Protein AF-U9SXZ0-F1 (afdb_monomer)

Radius of gyration: 13.68 Å; Cα contacts (8 Å, |Δi|>4): 50; chains: 1; bounding box: 37×33×33 Å

Secondary structure (DSSP, 8-state):
--HHHHHHHHHHHHHTT-SSS---HHHHHHHHHHHHHHH-SSHHHHHHHHHHHHS-SSHHHHHHHHHHHHHHHHHHTTT-HHHHHHHHHHHHHHHHHHHT--

pLDDT: mean 71.0, std 15.3, range [40.12, 89.31]

Structure (mmCIF, N/CA/C/O backbone):
data_AF-U9SXZ0-F1
#
_entry.id   AF-U9SXZ0-F1
#
loop_
_atom_site.group_PDB
_atom_site.id
_atom_site.type_symbol
_atom_site.label_atom_id
_atom_site.label_alt_id
_atom_site.label_comp_id
_atom_site.label_asym_id
_atom_site.label_entity_id
_atom_site.label_seq_id
_atom_site.pdbx_PDB_ins_code
_atom_site.Cartn_x
_atom_site.Cartn_y
_atom_site.Cartn_z
_atom_site.occupancy
_atom_site.B_iso_or_equiv
_atom_site.auth_seq_id
_atom_site.auth_comp_id
_atom_site.auth_asym_id
_atom_site.auth_atom_id
_atom_site.pdbx_PDB_model_num
ATOM 1 N N . MET A 1 1 ? 3.986 -22.003 -0.983 1.00 46.50 1 MET A N 1
ATOM 2 C CA . MET A 1 1 ? 3.031 -21.143 -1.719 1.00 46.50 1 MET A CA 1
ATOM 3 C C . MET A 1 1 ? 3.642 -19.762 -1.849 1.00 46.50 1 MET A C 1
ATOM 5 O O . MET A 1 1 ? 4.218 -19.274 -0.891 1.00 46.50 1 MET A O 1
ATOM 9 N N . SER A 1 2 ? 3.599 -19.185 -3.044 1.00 46.19 2 SER A N 1
ATOM 10 C CA . SER A 1 2 ? 4.217 -17.893 -3.347 1.00 46.19 2 SER A CA 1
ATOM 11 C C . SER A 1 2 ? 3.359 -16.759 -2.760 1.00 46.19 2 SER A C 1
ATOM 13 O O . SER A 1 2 ? 2.146 -16.741 -2.983 1.00 46.19 2 SER A O 1
ATOM 15 N N . THR A 1 3 ? 3.980 -15.829 -2.022 1.00 48.94 3 THR A N 1
ATOM 16 C CA . THR A 1 3 ? 3.382 -14.627 -1.384 1.00 48.94 3 THR A CA 1
ATOM 17 C C . THR A 1 3 ? 2.423 -13.862 -2.305 1.00 48.94 3 THR A C 1
ATOM 19 O O . THR A 1 3 ? 1.453 -13.251 -1.865 1.00 48.94 3 THR A O 1
ATOM 22 N N . TYR A 1 4 ? 2.640 -13.962 -3.612 1.00 48.59 4 TYR A N 1
ATOM 23 C CA . TYR A 1 4 ? 1.839 -13.356 -4.668 1.00 48.59 4 TYR A CA 1
ATOM 24 C C . TYR A 1 4 ? 0.423 -13.948 -4.806 1.00 48.59 4 TYR A C 1
ATOM 26 O O . TYR A 1 4 ? -0.524 -13.225 -5.116 1.00 48.59 4 TYR A O 1
ATOM 34 N N . THR A 1 5 ? 0.252 -15.243 -4.526 1.00 49.75 5 THR A N 1
ATOM 35 C CA . THR A 1 5 ? -1.054 -15.933 -4.605 1.00 49.75 5 THR A CA 1
ATOM 36 C C . THR A 1 5 ? -1.958 -15.520 -3.443 1.00 49.75 5 THR A C 1
ATOM 38 O O . THR A 1 5 ? -3.164 -15.324 -3.597 1.00 49.75 5 THR A O 1
ATOM 41 N N . GLU A 1 6 ? -1.352 -15.308 -2.277 1.00 48.50 6 GLU A N 1
ATOM 42 C CA . GLU A 1 6 ? -2.032 -14.867 -1.062 1.00 48.50 6 GLU A CA 1
ATOM 43 C C . GLU A 1 6 ? -2.582 -13.444 -1.210 1.00 48.50 6 GLU A C 1
ATOM 45 O O . GLU A 1 6 ? -3.725 -13.172 -0.847 1.00 48.50 6 GLU A O 1
ATOM 50 N N . LEU A 1 7 ? -1.820 -12.551 -1.849 1.00 51.22 7 LEU A N 1
ATOM 51 C CA . LEU A 1 7 ? -2.225 -11.167 -2.115 1.00 51.22 7 LEU A CA 1
ATOM 52 C C . LEU A 1 7 ? -3.394 -11.066 -3.096 1.00 51.22 7 LEU A C 1
ATOM 54 O O . LEU A 1 7 ? -4.324 -10.287 -2.873 1.00 51.22 7 LEU A O 1
ATOM 58 N N . ALA A 1 8 ? -3.379 -11.880 -4.154 1.00 50.47 8 ALA A N 1
ATOM 59 C CA . ALA A 1 8 ? -4.495 -11.968 -5.093 1.00 50.47 8 ALA A CA 1
ATOM 60 C C . ALA A 1 8 ? -5.775 -12.470 -4.397 1.00 50.47 8 ALA A C 1
ATOM 62 O O . ALA A 1 8 ? -6.869 -11.953 -4.643 1.00 50.47 8 ALA A O 1
ATOM 63 N N . SER A 1 9 ? -5.631 -13.423 -3.472 1.00 49.44 9 SER A N 1
ATOM 64 C CA . SER A 1 9 ? -6.736 -13.977 -2.684 1.00 49.44 9 SER A CA 1
ATOM 65 C C . SER A 1 9 ? -7.291 -12.978 -1.657 1.00 49.44 9 SER A C 1
ATOM 67 O O . SER A 1 9 ? -8.510 -12.808 -1.538 1.00 49.44 9 SER A O 1
ATOM 69 N N . ILE A 1 10 ? -6.413 -12.228 -0.976 1.00 51.09 10 ILE A N 1
ATOM 70 C CA . ILE A 1 10 ? -6.807 -11.138 -0.071 1.00 51.09 10 ILE A CA 1
ATOM 71 C C . ILE A 1 10 ? -7.580 -10.070 -0.848 1.00 51.09 10 ILE A C 1
ATOM 73 O O . ILE A 1 10 ? -8.652 -9.675 -0.396 1.00 51.09 10 ILE A O 1
ATOM 77 N N . GLY A 1 11 ? -7.107 -9.661 -2.031 1.00 48.53 11 GLY A N 1
ATOM 78 C CA . GLY A 1 11 ? -7.821 -8.718 -2.899 1.00 48.53 11 GLY A CA 1
ATOM 79 C C . GLY A 1 11 ? -9.241 -9.186 -3.243 1.00 48.53 11 GLY A C 1
ATOM 80 O O . GLY A 1 11 ? -10.201 -8.441 -3.048 1.00 48.53 11 GLY A O 1
ATOM 81 N N . ASN A 1 12 ? -9.401 -10.447 -3.657 1.00 45.91 12 ASN A N 1
ATOM 82 C CA . ASN A 1 12 ? -10.702 -11.015 -4.032 1.00 45.91 12 ASN A CA 1
ATOM 83 C C . ASN A 1 12 ? -11.713 -11.095 -2.877 1.00 45.91 12 ASN A C 1
ATOM 85 O O . ASN A 1 12 ? -12.912 -10.905 -3.095 1.00 45.91 12 ASN A O 1
ATOM 89 N N . LYS A 1 13 ? -11.257 -11.318 -1.638 1.00 44.53 13 LYS A N 1
ATOM 90 C CA . LYS A 1 13 ? -12.146 -11.417 -0.467 1.00 44.53 13 LYS A CA 1
ATOM 91 C C . LYS A 1 13 ? -12.804 -10.078 -0.094 1.00 44.53 13 LYS A C 1
ATOM 93 O O . LYS A 1 13 ? -13.930 -10.083 0.395 1.00 44.53 13 LYS A O 1
ATOM 98 N N . TYR A 1 14 ? -12.148 -8.945 -0.361 1.00 47.56 14 TYR A N 1
ATOM 99 C CA . TYR A 1 14 ? -12.695 -7.601 -0.085 1.00 47.56 14 TYR A CA 1
ATOM 100 C C . TYR A 1 14 ? -13.694 -7.124 -1.125 1.00 47.56 14 TYR A C 1
ATOM 102 O O . TYR A 1 14 ? -14.658 -6.438 -0.795 1.00 47.56 14 TYR A O 1
ATOM 110 N N . ILE A 1 15 ? -13.501 -7.539 -2.377 1.00 46.28 15 ILE A N 1
ATOM 111 C CA . ILE A 1 15 ? -14.385 -7.194 -3.497 1.00 46.28 15 ILE A CA 1
ATOM 112 C C . ILE A 1 15 ? -15.825 -7.669 -3.235 1.00 46.28 15 ILE A C 1
ATOM 114 O O . ILE A 1 15 ? -16.775 -7.047 -3.709 1.00 46.28 15 ILE A O 1
ATOM 118 N N . LYS A 1 16 ? -16.002 -8.736 -2.443 1.00 40.12 16 LYS A N 1
ATOM 119 C CA . LYS A 1 16 ? -17.321 -9.287 -2.111 1.00 40.12 16 LYS A CA 1
ATOM 120 C C . LYS A 1 16 ? -18.027 -8.559 -0.954 1.00 40.12 16 LYS A C 1
ATOM 122 O O . LYS A 1 16 ? -19.246 -8.661 -0.871 1.00 40.12 16 LYS A O 1
ATOM 127 N N . SER A 1 17 ? -17.314 -7.824 -0.087 1.00 41.19 17 SER A N 1
ATOM 128 C CA . SER A 1 17 ? -17.892 -7.250 1.145 1.00 41.1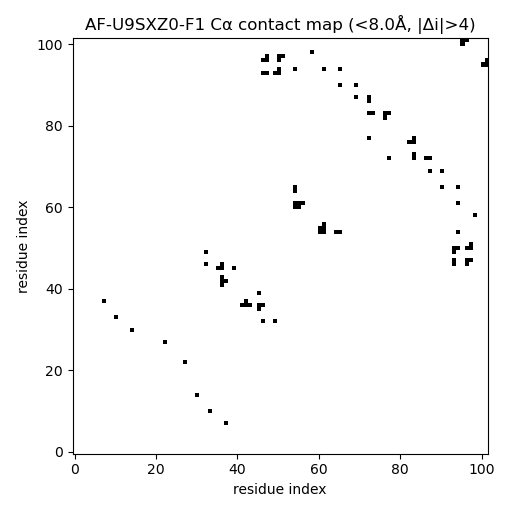9 17 SER A CA 1
ATOM 129 C C . SER A 1 17 ? -18.291 -5.770 1.074 1.00 41.19 17 SER A C 1
ATOM 131 O O . SER A 1 17 ? -18.973 -5.308 1.978 1.00 41.19 17 SER A O 1
ATOM 133 N N . GLU A 1 18 ? -17.887 -5.014 0.046 1.00 45.44 18 GLU A N 1
ATOM 134 C CA . GLU A 1 18 ? -18.088 -3.546 -0.015 1.00 45.44 18 GLU A CA 1
ATOM 135 C C . GLU A 1 18 ? -18.979 -3.062 -1.177 1.00 45.44 18 GLU A C 1
ATOM 137 O O . GLU A 1 18 ? -18.892 -1.917 -1.623 1.00 45.44 18 GLU A O 1
ATOM 142 N N . LYS A 1 19 ? -19.914 -3.894 -1.651 1.00 40.72 19 LYS A N 1
ATOM 143 C CA . LYS A 1 19 ? -21.063 -3.397 -2.430 1.00 40.72 19 LYS A CA 1
ATOM 144 C C . LYS A 1 19 ? -22.071 -2.723 -1.489 1.00 40.72 19 LYS A C 1
ATOM 146 O O . LYS A 1 19 ? -23.110 -3.304 -1.225 1.00 40.72 19 LYS A O 1
ATOM 151 N N . SER A 1 20 ? -21.760 -1.547 -0.946 1.00 41.00 20 SER A N 1
ATOM 152 C CA . SER A 1 20 ? -22.733 -0.528 -0.501 1.00 41.00 20 SER A CA 1
ATOM 153 C C . SER A 1 20 ? -22.039 0.501 0.392 1.00 41.00 20 SER A C 1
ATOM 155 O O . SER A 1 20 ? -21.189 0.158 1.208 1.00 41.00 20 SER A O 1
ATOM 157 N N . SER A 1 21 ? -22.486 1.750 0.289 1.00 41.66 21 SER A N 1
ATOM 158 C CA . SER A 1 21 ? -22.088 2.937 1.056 1.00 41.66 21 SER A CA 1
ATOM 159 C C . SER A 1 21 ? -20.823 3.651 0.568 1.00 41.66 21 SER A C 1
ATOM 161 O O . SER A 1 21 ? -19.756 3.061 0.460 1.00 41.66 21 SER A O 1
ATOM 163 N N . LYS A 1 22 ? -20.997 4.946 0.257 1.00 45.25 22 LYS A N 1
ATOM 164 C CA . LYS A 1 22 ? -20.015 5.999 -0.076 1.00 45.25 22 LYS A CA 1
ATOM 165 C C . LYS A 1 22 ? -18.597 5.713 0.451 1.00 45.25 22 LYS A C 1
ATOM 167 O O . LYS A 1 22 ? -18.174 6.234 1.480 1.00 45.25 22 LYS A O 1
ATOM 172 N N . THR A 1 23 ? -17.855 4.881 -0.263 1.00 47.22 23 THR A N 1
ATOM 173 C CA . THR A 1 23 ? -16.491 4.493 0.080 1.00 47.22 23 THR A CA 1
ATOM 174 C C . THR A 1 23 ? -15.572 5.659 -0.267 1.00 47.22 23 THR A C 1
ATOM 176 O O . THR A 1 23 ? -15.597 6.160 -1.392 1.00 47.22 23 THR A O 1
ATOM 179 N N . SER A 1 24 ? -14.816 6.139 0.730 1.00 55.34 24 SER A N 1
ATOM 180 C CA . SER A 1 24 ? -13.898 7.278 0.595 1.00 55.34 24 SER A CA 1
ATOM 181 C C . SER A 1 24 ? -12.982 7.105 -0.622 1.00 55.34 24 SER A C 1
ATOM 183 O O . SER A 1 24 ? -12.625 5.975 -0.957 1.00 55.34 24 SER A O 1
ATOM 185 N N . TYR A 1 25 ? -12.577 8.205 -1.270 1.00 54.16 25 TYR A N 1
ATOM 186 C CA . TYR A 1 25 ? -11.690 8.198 -2.447 1.00 54.16 25 TYR A CA 1
ATOM 187 C C . TYR A 1 25 ? -10.481 7.258 -2.300 1.00 54.16 25 TYR A C 1
ATOM 189 O O . TYR A 1 25 ? -10.084 6.614 -3.265 1.00 54.16 25 TYR A O 1
ATOM 197 N N . LEU A 1 26 ? -9.957 7.104 -1.076 1.00 59.50 26 LEU A N 1
ATOM 198 C CA . LEU A 1 26 ? -8.895 6.148 -0.764 1.00 59.50 26 LEU A CA 1
ATOM 199 C C . LEU A 1 26 ? -9.288 4.707 -1.123 1.00 59.50 26 LEU A C 1
ATOM 201 O O . LEU A 1 26 ? -8.551 4.019 -1.818 1.00 59.50 26 LEU A O 1
ATOM 205 N N . ILE A 1 27 ? -10.455 4.244 -0.672 1.00 61.66 27 ILE A N 1
ATOM 206 C CA . ILE A 1 27 ? -10.930 2.872 -0.898 1.00 61.66 27 ILE A CA 1
ATOM 207 C C . ILE A 1 27 ? -11.159 2.639 -2.394 1.00 61.66 27 ILE A C 1
ATOM 209 O O . ILE A 1 27 ? -10.753 1.603 -2.915 1.00 61.66 27 ILE A O 1
ATOM 213 N N . GLN A 1 28 ? -11.746 3.611 -3.101 1.00 65.56 28 GLN A N 1
ATOM 214 C CA . GLN A 1 28 ? -11.997 3.497 -4.541 1.00 65.56 28 GLN A CA 1
ATOM 215 C C . GLN A 1 28 ? -10.702 3.394 -5.350 1.00 65.56 28 GLN A C 1
ATOM 217 O O . GLN A 1 28 ? -10.578 2.497 -6.186 1.00 65.56 28 GLN A O 1
ATOM 222 N N . ASP A 1 29 ? -9.720 4.251 -5.065 1.00 68.00 29 ASP A N 1
ATOM 223 C CA . ASP A 1 29 ? -8.406 4.184 -5.702 1.00 68.00 29 ASP A CA 1
ATOM 224 C C . ASP A 1 29 ? -7.716 2.852 -5.400 1.00 68.00 29 ASP A C 1
ATOM 226 O O . ASP A 1 29 ? -7.182 2.205 -6.301 1.00 68.00 29 ASP A O 1
ATOM 230 N N . HIS A 1 30 ? -7.791 2.371 -4.156 1.00 69.19 30 HIS A N 1
ATOM 231 C CA . HIS A 1 30 ? -7.217 1.080 -3.780 1.00 69.19 30 HIS A CA 1
ATOM 232 C C . HIS A 1 30 ? -7.877 -0.097 -4.508 1.00 69.19 30 HIS A C 1
ATOM 234 O O . HIS A 1 30 ? -7.171 -0.954 -5.044 1.00 69.19 30 HIS A O 1
ATOM 240 N N . VAL A 1 31 ? -9.209 -0.117 -4.606 1.00 68.31 31 VAL A N 1
ATOM 241 C CA . VAL A 1 31 ? -9.943 -1.126 -5.385 1.00 68.31 31 VAL A CA 1
ATOM 242 C C . VAL A 1 31 ? -9.559 -1.048 -6.863 1.00 68.31 31 VAL A C 1
ATOM 244 O O . VAL A 1 31 ? -9.371 -2.082 -7.509 1.00 68.31 31 VAL A O 1
ATOM 247 N N . ARG A 1 32 ? -9.388 0.163 -7.402 1.00 75.19 32 ARG A N 1
ATOM 248 C CA . ARG A 1 32 ? -8.947 0.377 -8.784 1.00 75.19 32 ARG A CA 1
ATOM 249 C C . ARG A 1 32 ? -7.553 -0.196 -9.026 1.00 75.19 32 ARG A C 1
ATOM 251 O O . ARG A 1 32 ? -7.369 -0.903 -10.014 1.00 75.19 32 ARG A O 1
ATOM 258 N N . TYR A 1 33 ? -6.600 0.049 -8.127 1.00 71.94 33 TYR A N 1
ATOM 259 C CA . TYR A 1 33 ? -5.236 -0.474 -8.248 1.00 71.94 33 TYR A CA 1
ATOM 260 C C . TYR A 1 33 ? -5.186 -2.001 -8.160 1.00 71.94 33 TYR A C 1
ATOM 262 O O . TYR A 1 33 ? -4.463 -2.631 -8.934 1.00 71.94 33 TYR A O 1
ATOM 270 N N . ILE A 1 34 ? -5.989 -2.612 -7.284 1.00 70.31 34 ILE A N 1
ATOM 271 C CA . ILE A 1 34 ? -6.087 -4.076 -7.183 1.00 70.31 34 ILE A CA 1
ATOM 272 C C . ILE A 1 34 ? -6.654 -4.662 -8.482 1.00 70.31 34 ILE A C 1
ATOM 274 O O . ILE A 1 34 ? -6.049 -5.565 -9.056 1.00 70.31 34 ILE A O 1
ATOM 278 N N . LYS A 1 35 ? -7.759 -4.108 -8.999 1.00 70.56 35 LYS A N 1
ATOM 279 C CA . LYS A 1 35 ? -8.346 -4.554 -10.274 1.00 70.56 35 LYS A CA 1
ATOM 280 C C . LYS A 1 35 ? -7.364 -4.419 -11.434 1.00 70.56 35 LYS A C 1
ATOM 282 O O . LYS A 1 35 ? -7.225 -5.346 -12.223 1.00 70.56 35 LYS A O 1
ATOM 287 N N . GLN A 1 36 ? -6.662 -3.290 -11.527 1.00 73.44 36 GLN A N 1
ATOM 288 C CA . GLN A 1 36 ? -5.680 -3.077 -12.591 1.00 73.44 36 GLN A CA 1
ATOM 289 C C . GLN A 1 36 ? -4.473 -4.009 -12.470 1.00 73.44 36 GLN A C 1
ATOM 291 O O . GLN A 1 36 ? -3.970 -4.467 -13.486 1.00 73.44 36 GLN A O 1
ATOM 296 N N . THR A 1 37 ? -4.061 -4.361 -11.252 1.00 71.00 37 THR A N 1
ATOM 297 C CA . THR A 1 37 ? -3.023 -5.375 -11.024 1.00 71.00 37 THR A CA 1
ATOM 298 C C . THR A 1 37 ? -3.449 -6.749 -11.544 1.00 71.00 37 THR A C 1
ATOM 300 O O . THR A 1 37 ? -2.638 -7.442 -12.148 1.00 71.00 37 THR A O 1
ATOM 303 N N . GLN A 1 38 ? -4.711 -7.139 -11.334 1.00 69.75 38 GLN A N 1
ATOM 304 C CA . GLN A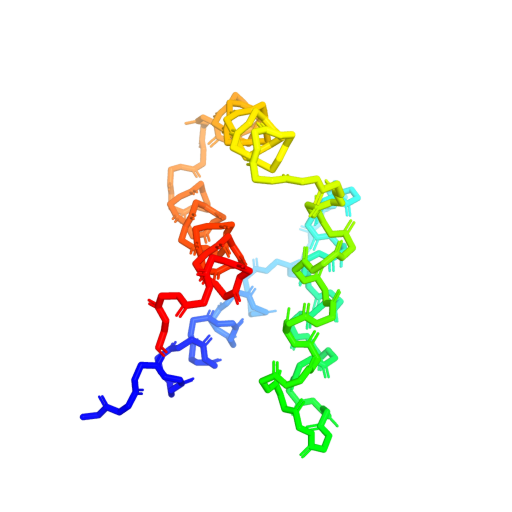 1 38 ? -5.239 -8.440 -11.765 1.00 69.75 38 GLN A CA 1
ATOM 305 C C . GLN A 1 38 ? -5.298 -8.586 -13.290 1.00 69.75 38 GLN A C 1
ATOM 307 O O . GLN A 1 38 ? -5.067 -9.675 -13.802 1.00 69.75 38 GLN A O 1
ATOM 312 N N . ILE A 1 39 ? -5.597 -7.500 -14.008 1.00 76.69 39 ILE A N 1
ATOM 313 C CA . ILE A 1 39 ? -5.682 -7.498 -15.479 1.00 76.69 39 ILE A CA 1
ATOM 314 C C . ILE A 1 39 ? -4.372 -7.072 -16.158 1.00 76.69 39 ILE A C 1
ATOM 316 O O . ILE A 1 39 ? -4.284 -7.061 -17.386 1.00 76.69 39 ILE A O 1
ATOM 320 N N . ALA A 1 40 ? -3.355 -6.675 -15.388 1.00 74.81 40 ALA A N 1
ATOM 321 C CA . ALA A 1 40 ? -2.080 -6.251 -15.941 1.00 74.81 40 ALA A CA 1
ATOM 322 C C . ALA A 1 40 ? -1.321 -7.451 -16.513 1.00 74.81 40 ALA A C 1
ATOM 324 O O . ALA A 1 40 ? -1.138 -8.462 -15.840 1.00 74.81 40 ALA A O 1
ATOM 325 N N . LYS 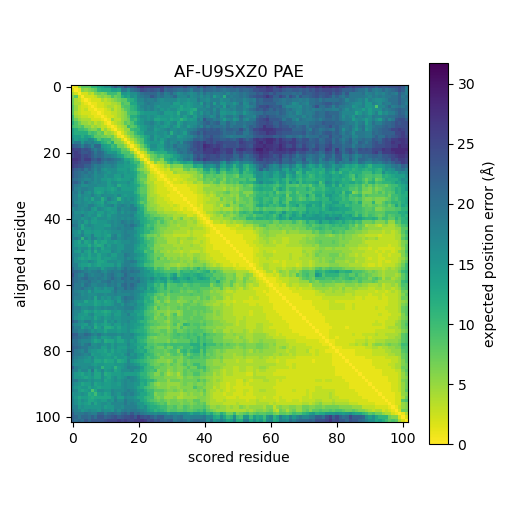A 1 41 ? -0.761 -7.286 -17.719 1.00 76.44 41 LYS A N 1
ATOM 326 C CA . LYS A 1 41 ? 0.164 -8.266 -18.321 1.00 76.44 41 LYS A CA 1
ATOM 327 C C . LYS A 1 41 ? 1.364 -8.576 -17.416 1.00 76.44 41 LYS A C 1
ATOM 329 O O . LYS A 1 41 ? 1.893 -9.677 -17.451 1.00 76.44 41 LYS A O 1
ATOM 334 N N . SER A 1 42 ? 1.788 -7.601 -16.609 1.00 79.50 42 SER A N 1
ATOM 335 C CA . SER A 1 42 ? 2.792 -7.778 -15.559 1.00 79.50 42 SER A CA 1
ATOM 336 C C . SER A 1 42 ? 2.301 -7.135 -14.257 1.00 79.50 42 SER A C 1
ATOM 338 O O . SER A 1 42 ? 2.485 -5.929 -14.050 1.00 79.50 42 SER A O 1
ATOM 340 N N . PRO A 1 43 ? 1.674 -7.921 -13.364 1.00 71.44 43 PRO A N 1
ATOM 341 C CA . PRO A 1 43 ? 1.160 -7.435 -12.083 1.00 71.44 43 PRO A CA 1
ATOM 342 C C . PRO A 1 43 ? 2.245 -6.776 -11.223 1.00 71.44 43 PRO A C 1
ATOM 344 O O . PRO A 1 43 ? 2.017 -5.739 -10.605 1.00 71.44 43 PRO A O 1
ATOM 347 N N . ILE A 1 44 ? 3.462 -7.329 -11.244 1.00 72.81 44 ILE A N 1
ATOM 348 C CA . ILE A 1 44 ? 4.607 -6.821 -10.475 1.00 72.81 44 ILE A CA 1
ATOM 349 C C . ILE A 1 44 ? 5.057 -5.452 -10.995 1.00 72.81 44 ILE A C 1
ATOM 351 O O . ILE A 1 44 ? 5.288 -4.537 -10.203 1.00 72.81 44 ILE A O 1
ATOM 355 N N . ALA A 1 45 ? 5.166 -5.281 -12.317 1.00 76.19 45 ALA A N 1
ATOM 356 C CA . ALA A 1 45 ? 5.538 -3.995 -12.903 1.00 76.19 45 ALA A CA 1
ATOM 357 C C . ALA A 1 45 ? 4.483 -2.921 -12.602 1.00 76.19 45 ALA A C 1
ATOM 359 O O . ALA A 1 45 ? 4.832 -1.792 -12.250 1.00 76.19 45 ALA A O 1
ATOM 360 N N . TYR A 1 46 ? 3.200 -3.290 -12.660 1.00 79.06 46 TYR A N 1
ATOM 361 C CA . TYR A 1 46 ? 2.103 -2.392 -12.316 1.00 79.06 46 TYR A CA 1
ATOM 362 C C . TYR A 1 46 ? 2.133 -1.986 -10.835 1.00 79.06 46 TYR A C 1
ATOM 364 O O . TYR A 1 46 ? 2.063 -0.797 -10.524 1.00 79.06 46 TYR A O 1
ATOM 372 N N . MET A 1 47 ? 2.331 -2.932 -9.912 1.00 76.94 47 MET A N 1
ATOM 373 C CA . MET A 1 47 ? 2.467 -2.605 -8.490 1.00 76.94 47 MET A CA 1
ATOM 374 C C . MET A 1 47 ? 3.683 -1.712 -8.218 1.00 76.94 47 MET A C 1
ATOM 376 O O . MET A 1 47 ? 3.559 -0.755 -7.461 1.00 76.94 47 MET A O 1
ATOM 380 N N . LYS A 1 48 ? 4.837 -1.957 -8.859 1.00 79.75 48 LYS A N 1
ATOM 381 C CA . LYS A 1 48 ? 6.020 -1.077 -8.755 1.00 79.75 48 LYS A CA 1
ATOM 382 C C . LYS A 1 48 ? 5.726 0.338 -9.262 1.00 79.75 48 LYS A C 1
ATOM 384 O O . LYS A 1 48 ? 6.185 1.311 -8.665 1.00 79.75 48 LYS A O 1
ATOM 389 N N . PHE A 1 49 ? 4.948 0.467 -10.334 1.00 81.56 49 PHE A N 1
ATOM 390 C CA . PHE A 1 49 ? 4.504 1.758 -10.859 1.00 81.56 49 PHE A CA 1
ATOM 391 C C . PHE A 1 49 ? 3.572 2.493 -9.885 1.00 81.56 49 PHE A C 1
ATOM 393 O O . PHE A 1 49 ? 3.805 3.664 -9.579 1.00 81.56 49 PHE A O 1
ATOM 400 N N . VAL A 1 50 ? 2.559 1.804 -9.350 1.00 81.44 50 VAL A N 1
ATOM 401 C CA . VAL A 1 50 ? 1.651 2.358 -8.330 1.00 81.44 50 VAL A CA 1
ATOM 402 C C . VAL A 1 50 ? 2.434 2.780 -7.093 1.00 81.44 50 VAL A C 1
ATOM 404 O O . VAL A 1 50 ? 2.237 3.876 -6.578 1.00 81.44 50 VAL A O 1
ATOM 407 N N . ALA A 1 51 ? 3.377 1.951 -6.658 1.00 82.56 51 ALA A N 1
ATOM 408 C CA . ALA A 1 51 ? 4.223 2.239 -5.520 1.00 82.56 51 ALA A CA 1
ATOM 409 C C . ALA A 1 51 ? 5.041 3.527 -5.754 1.00 82.56 51 ALA A C 1
ATOM 411 O O . ALA A 1 51 ? 4.961 4.451 -4.947 1.00 82.56 51 ALA A O 1
ATOM 412 N N . LYS A 1 52 ? 5.723 3.666 -6.901 1.00 83.25 52 LYS A N 1
ATOM 413 C CA . LYS A 1 52 ? 6.443 4.905 -7.261 1.00 83.25 52 LYS A CA 1
ATOM 414 C C . LYS A 1 52 ? 5.544 6.147 -7.281 1.00 83.25 52 LYS A C 1
ATOM 416 O O . LYS A 1 52 ? 5.995 7.218 -6.889 1.00 83.25 52 LYS A O 1
ATOM 421 N N . LYS A 1 53 ? 4.282 6.017 -7.708 1.00 83.69 53 LYS A N 1
ATOM 422 C CA . LYS A 1 53 ? 3.300 7.114 -7.644 1.00 83.69 53 LYS A CA 1
ATOM 423 C C . LYS A 1 53 ? 2.889 7.462 -6.214 1.00 83.69 53 LYS A C 1
ATOM 425 O O . LYS A 1 53 ? 2.682 8.631 -5.910 1.00 83.69 53 LYS A O 1
ATOM 430 N N . LEU A 1 54 ? 2.732 6.459 -5.352 1.00 80.00 54 LEU A N 1
ATOM 431 C CA . LEU A 1 54 ? 2.291 6.652 -3.970 1.00 80.00 54 LEU A CA 1
ATOM 432 C C . LEU A 1 54 ? 3.390 7.219 -3.068 1.00 80.00 54 LEU A C 1
ATOM 434 O O . LEU A 1 54 ? 3.066 7.943 -2.126 1.00 80.00 54 LEU A O 1
ATOM 438 N N . PHE A 1 55 ? 4.652 6.903 -3.352 1.00 83.31 55 PHE A N 1
ATOM 439 C CA . PHE A 1 55 ? 5.811 7.369 -2.592 1.00 83.31 55 PHE A CA 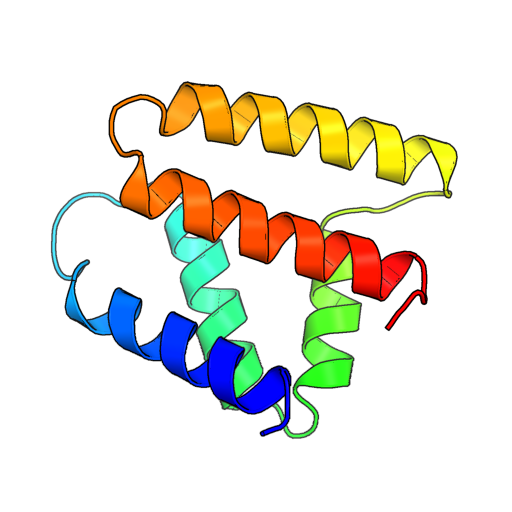1
ATOM 440 C C . PHE A 1 55 ? 6.853 7.975 -3.546 1.00 83.31 55 PHE A C 1
ATOM 442 O O . PHE A 1 55 ? 7.870 7.340 -3.853 1.00 83.31 55 PHE A O 1
ATOM 449 N N . PRO A 1 56 ? 6.585 9.186 -4.066 1.00 78.38 56 PRO A N 1
ATOM 450 C CA . PRO A 1 56 ? 7.546 9.904 -4.889 1.00 78.38 56 PRO A CA 1
ATOM 451 C C . PRO A 1 56 ? 8.742 10.375 -4.045 1.00 78.38 56 PRO A C 1
ATOM 453 O O . PRO A 1 56 ? 8.678 10.429 -2.818 1.00 78.38 56 PRO A O 1
ATOM 456 N N . GLY A 1 57 ? 9.834 10.738 -4.717 1.00 81.31 57 GLY A N 1
ATOM 457 C CA . GLY A 1 57 ? 11.029 11.291 -4.075 1.00 81.31 57 GLY A CA 1
ATOM 458 C C . GLY A 1 57 ? 12.096 10.254 -3.722 1.00 81.31 57 GLY A C 1
ATOM 459 O O . GLY A 1 57 ? 12.049 9.099 -4.167 1.00 81.31 57 GLY A O 1
ATOM 460 N N . ASP A 1 58 ? 13.092 10.706 -2.965 1.00 80.94 58 ASP A N 1
ATOM 461 C CA . ASP A 1 58 ? 14.215 9.905 -2.474 1.00 80.94 58 ASP A CA 1
ATOM 462 C C . ASP A 1 58 ? 13.834 9.032 -1.263 1.00 80.94 58 ASP A C 1
ATOM 464 O O . ASP A 1 58 ? 12.689 9.010 -0.811 1.00 80.94 58 ASP A O 1
ATOM 468 N N . LYS A 1 59 ? 14.796 8.267 -0.738 1.00 76.88 59 LYS A N 1
ATOM 469 C CA . LYS A 1 59 ? 14.569 7.342 0.383 1.00 76.88 59 LYS A CA 1
ATOM 470 C C . LYS A 1 59 ? 13.997 8.045 1.623 1.00 76.88 59 LYS A C 1
ATOM 472 O O . LYS A 1 59 ? 13.024 7.557 2.188 1.00 76.88 59 LYS A O 1
ATOM 477 N N . ASN A 1 60 ? 14.558 9.186 2.019 1.00 78.62 60 ASN A N 1
ATOM 478 C CA . ASN A 1 60 ? 14.135 9.898 3.229 1.00 78.62 60 ASN A CA 1
ATOM 479 C C . ASN A 1 60 ? 12.706 10.440 3.079 1.00 78.62 60 ASN A C 1
ATOM 481 O O . ASN A 1 60 ? 11.880 10.303 3.983 1.00 78.62 60 ASN A O 1
ATOM 485 N N . THR A 1 61 ? 12.385 10.959 1.893 1.00 83.81 61 THR A N 1
ATOM 486 C CA . THR A 1 61 ? 11.047 11.459 1.547 1.00 83.81 61 THR A CA 1
ATOM 487 C C . THR A 1 61 ? 10.000 10.338 1.543 1.00 83.81 61 THR A C 1
ATOM 489 O O . THR A 1 61 ? 8.871 10.522 2.012 1.00 83.81 61 THR A O 1
ATOM 492 N N . ARG A 1 62 ? 10.361 9.141 1.059 1.00 84.44 62 ARG A N 1
ATOM 493 C CA . ARG A 1 62 ? 9.472 7.963 1.042 1.00 84.44 62 ARG A CA 1
ATOM 494 C C . ARG A 1 62 ? 9.139 7.464 2.442 1.00 84.44 62 ARG A C 1
ATOM 496 O O . ARG A 1 62 ? 7.979 7.148 2.699 1.00 84.44 62 ARG A O 1
ATOM 503 N N . ASP A 1 63 ? 10.125 7.412 3.332 1.00 86.62 63 ASP A N 1
ATOM 504 C CA . ASP A 1 63 ? 9.960 6.920 4.705 1.00 86.62 63 ASP A CA 1
ATOM 505 C C . ASP A 1 63 ? 9.053 7.866 5.523 1.00 86.62 63 ASP A C 1
ATOM 507 O O . ASP A 1 63 ? 8.144 7.415 6.233 1.00 86.62 63 ASP A O 1
ATOM 511 N N . GLN A 1 64 ? 9.204 9.184 5.334 1.00 87.81 64 GLN A N 1
ATOM 512 C CA . GLN A 1 64 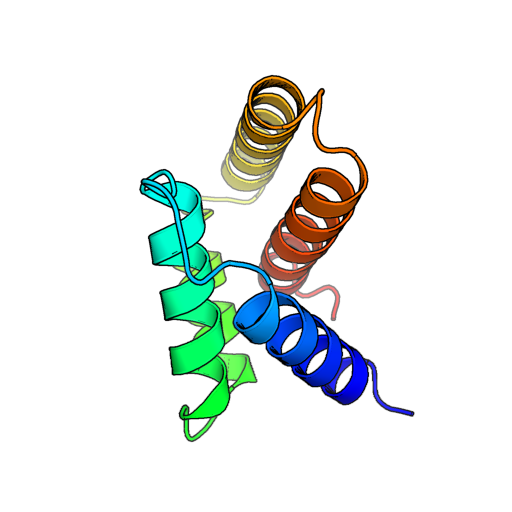? 8.284 10.185 5.890 1.00 87.81 64 GLN A CA 1
ATOM 513 C C . GLN A 1 64 ? 6.874 10.042 5.303 1.00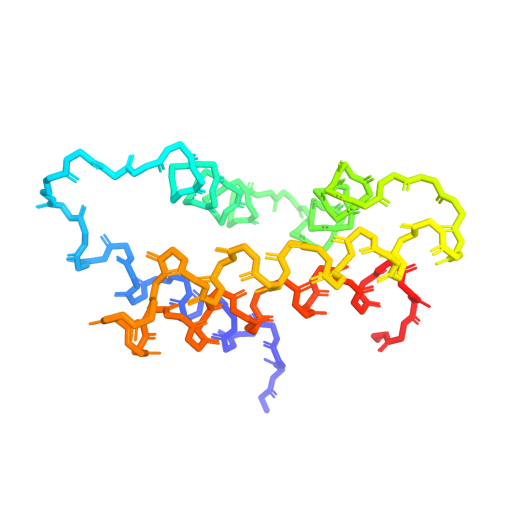 87.81 64 GLN A C 1
ATOM 515 O O . GLN A 1 64 ? 5.899 9.933 6.048 1.00 87.81 64 GLN A O 1
ATOM 520 N N . THR A 1 65 ? 6.760 9.945 3.973 1.00 86.75 65 THR A N 1
ATOM 521 C CA . THR A 1 65 ? 5.472 9.770 3.280 1.00 86.75 65 THR A CA 1
ATOM 522 C C . THR A 1 65 ? 4.740 8.512 3.752 1.00 86.75 65 THR A C 1
ATOM 524 O O . THR A 1 65 ? 3.523 8.532 3.949 1.00 86.75 65 THR A O 1
ATOM 527 N N . TYR A 1 66 ? 5.469 7.414 3.963 1.00 87.94 66 TYR A N 1
ATOM 528 C CA . TYR A 1 66 ? 4.933 6.178 4.521 1.00 87.94 66 TYR A CA 1
ATOM 529 C C . TYR A 1 66 ? 4.392 6.372 5.928 1.00 87.94 66 TYR A C 1
ATOM 531 O O . TYR A 1 66 ? 3.229 6.053 6.174 1.00 87.94 66 TYR A O 1
ATOM 539 N N . THR A 1 67 ? 5.181 6.973 6.812 1.00 89.06 67 THR A N 1
ATOM 540 C CA . THR A 1 67 ? 4.769 7.242 8.194 1.00 89.06 67 THR A CA 1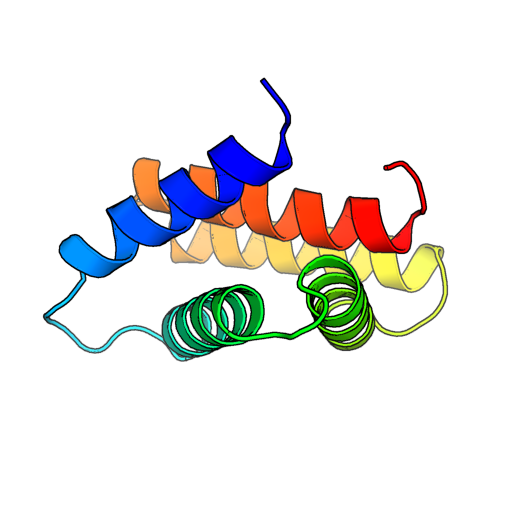
ATOM 541 C C . THR A 1 67 ? 3.502 8.101 8.245 1.00 89.06 67 THR A C 1
ATOM 543 O O . THR A 1 67 ? 2.527 7.725 8.901 1.00 89.06 67 THR A O 1
ATOM 546 N N . THR A 1 68 ? 3.447 9.192 7.471 1.00 88.31 68 THR A N 1
ATOM 547 C CA . THR A 1 68 ? 2.266 10.068 7.387 1.00 88.31 68 THR A CA 1
ATOM 548 C C . THR A 1 68 ? 1.036 9.329 6.863 1.00 88.31 68 THR A C 1
ATOM 550 O O . THR A 1 68 ? -0.061 9.474 7.410 1.00 88.31 68 THR A O 1
ATOM 553 N N . LYS A 1 69 ? 1.188 8.515 5.810 1.00 85.12 69 LYS A N 1
ATOM 554 C CA . LYS A 1 69 ? 0.066 7.749 5.253 1.00 85.12 69 LYS A CA 1
ATOM 555 C C . LYS A 1 69 ? -0.438 6.707 6.248 1.00 85.12 69 LYS A C 1
ATOM 557 O O . LYS A 1 69 ? -1.644 6.677 6.477 1.00 85.12 69 LYS A O 1
ATOM 562 N N . ILE A 1 70 ? 0.447 5.927 6.881 1.00 87.25 70 ILE A N 1
ATOM 563 C CA . ILE A 1 70 ? 0.085 4.944 7.918 1.00 87.25 70 ILE A CA 1
ATOM 564 C C . ILE A 1 70 ? -0.660 5.612 9.081 1.00 87.25 70 ILE A C 1
ATOM 566 O O . ILE A 1 70 ? -1.693 5.101 9.506 1.00 87.25 70 ILE A O 1
ATOM 570 N N . ALA A 1 71 ? -0.197 6.766 9.568 1.00 89.31 71 ALA A N 1
ATOM 571 C CA . ALA A 1 71 ? -0.897 7.499 10.624 1.00 89.31 71 ALA A CA 1
ATOM 572 C C . ALA A 1 71 ? -2.319 7.900 10.191 1.00 89.31 71 ALA A C 1
ATOM 574 O O . ALA A 1 71 ? -3.288 7.663 10.913 1.00 89.31 71 ALA A O 1
ATOM 575 N N . LYS A 1 72 ? -2.470 8.415 8.963 1.00 85.81 72 LYS A N 1
ATOM 576 C CA . LYS A 1 72 ? -3.771 8.831 8.423 1.00 85.81 72 LYS A CA 1
ATOM 577 C C . LYS A 1 72 ? -4.757 7.670 8.278 1.00 85.81 72 LYS A C 1
ATOM 579 O O . LYS A 1 72 ? -5.925 7.830 8.635 1.00 85.81 72 LYS A O 1
ATOM 584 N N . ILE A 1 73 ? -4.327 6.511 7.767 1.00 82.31 73 ILE A N 1
ATOM 585 C CA . ILE A 1 73 ? -5.204 5.327 7.698 1.00 82.31 73 ILE A CA 1
ATOM 586 C C . ILE A 1 73 ? -5.488 4.739 9.084 1.00 82.31 73 ILE A C 1
ATOM 588 O O . ILE A 1 73 ? -6.624 4.333 9.311 1.00 82.31 73 ILE A O 1
ATOM 592 N N . CYS A 1 74 ? -4.532 4.743 10.021 1.00 86.25 74 CYS A N 1
ATOM 593 C CA . CYS A 1 74 ? -4.800 4.372 11.417 1.00 86.25 74 CYS A CA 1
ATOM 594 C C . CYS A 1 74 ? -5.947 5.193 12.001 1.00 86.25 74 CYS A C 1
ATOM 596 O O . CYS A 1 74 ? -6.899 4.607 12.506 1.00 86.25 74 CYS A O 1
ATOM 598 N N . GLU A 1 75 ? -5.893 6.518 11.868 1.00 86.62 75 GLU A N 1
ATOM 599 C CA . GLU A 1 75 ? -6.931 7.396 12.409 1.00 86.62 75 GLU A CA 1
ATOM 600 C C . GLU A 1 75 ? -8.268 7.222 11.672 1.00 86.62 75 GLU A C 1
ATOM 602 O O . GLU A 1 75 ? -9.313 7.035 12.293 1.00 86.62 75 GLU A O 1
ATOM 607 N N . SER A 1 76 ? -8.235 7.187 10.335 1.00 80.38 76 SER A N 1
ATOM 608 C CA . SER A 1 76 ? -9.446 7.091 9.501 1.00 80.38 76 SER A CA 1
ATOM 609 C C . SER A 1 76 ? -10.203 5.768 9.675 1.00 80.38 76 SER A C 1
ATOM 611 O O . SER A 1 76 ? -11.413 5.713 9.453 1.00 80.38 76 SER A O 1
ATOM 613 N N . TYR A 1 77 ? -9.503 4.691 10.047 1.00 81.75 77 TYR A N 1
ATOM 614 C CA . TYR A 1 77 ? -10.062 3.340 10.153 1.00 81.75 77 TYR A CA 1
ATOM 615 C C . TYR A 1 77 ? -9.916 2.731 11.552 1.00 81.75 77 TYR A C 1
ATOM 617 O O . TYR A 1 77 ? -10.062 1.515 11.695 1.00 81.75 77 TYR A O 1
ATOM 625 N N . LYS A 1 78 ? -9.690 3.543 12.596 1.00 85.12 78 LYS A N 1
ATOM 626 C CA . LYS A 1 78 ? -9.5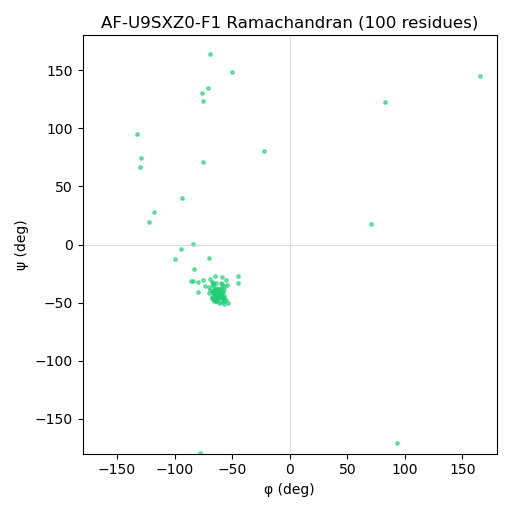26 3.063 13.984 1.00 85.12 78 LYS A CA 1
ATOM 627 C C . LYS A 1 78 ? -10.690 2.191 14.469 1.00 85.12 78 LYS A C 1
ATOM 629 O O . LYS A 1 78 ? -10.475 1.188 15.136 1.00 85.12 78 LYS A O 1
ATOM 634 N N . ASN A 1 79 ? -11.907 2.501 14.020 1.00 84.88 79 ASN A N 1
ATOM 635 C CA . ASN A 1 79 ? -13.130 1.764 14.362 1.00 84.88 79 ASN A CA 1
ATOM 636 C C . ASN A 1 79 ? -13.376 0.525 13.475 1.00 84.88 79 ASN A C 1
ATOM 638 O O . ASN A 1 79 ? -14.394 -0.147 13.616 1.00 84.88 79 ASN A O 1
ATOM 642 N N . LYS A 1 80 ? -12.488 0.235 12.514 1.00 81.44 80 LYS A N 1
ATOM 643 C CA . LYS A 1 80 ? -12.609 -0.873 11.550 1.00 81.44 80 LYS A CA 1
ATOM 644 C C . LYS A 1 80 ? -11.304 -1.686 11.514 1.00 81.44 80 LYS A C 1
ATOM 646 O O . LYS A 1 80 ? -10.618 -1.698 10.487 1.00 81.44 80 LYS A O 1
ATOM 651 N N . PRO A 1 81 ? -10.947 -2.392 12.603 1.00 81.12 81 PRO A N 1
ATOM 652 C CA . PRO A 1 81 ? -9.626 -3.006 12.781 1.00 81.12 81 PRO A CA 1
ATOM 653 C C . PRO A 1 81 ? -9.272 -4.031 11.693 1.00 81.12 81 PRO A C 1
ATOM 655 O O . PRO A 1 81 ? -8.139 -4.064 11.212 1.00 81.12 81 PRO A O 1
ATOM 658 N N . THR A 1 82 ? -10.246 -4.821 11.231 1.00 81.00 82 THR A N 1
ATOM 659 C CA . THR A 1 82 ? -10.048 -5.798 10.148 1.00 81.00 82 THR A CA 1
ATOM 660 C C . THR A 1 82 ? -9.741 -5.140 8.805 1.00 81.00 82 THR A C 1
ATOM 662 O O . THR A 1 82 ? -9.009 -5.703 7.999 1.00 81.00 82 THR A O 1
ATOM 665 N N . LEU A 1 83 ? -10.307 -3.965 8.526 1.00 75.94 83 LEU A N 1
ATOM 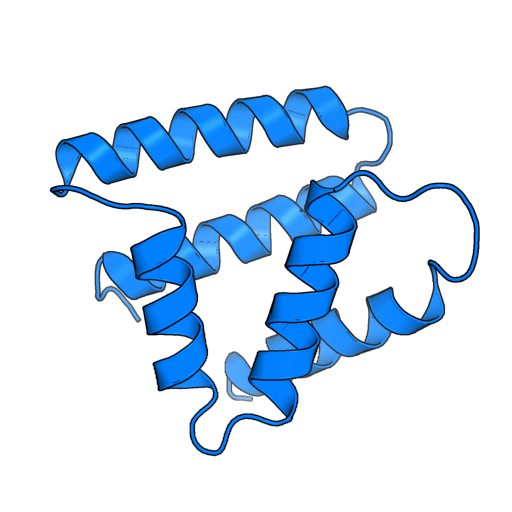666 C CA . LEU A 1 83 ? -10.029 -3.218 7.298 1.00 75.94 83 LEU A CA 1
ATOM 667 C C . LEU A 1 83 ? -8.694 -2.471 7.419 1.00 75.94 83 LEU A C 1
ATOM 669 O O . LEU A 1 83 ? -7.879 -2.498 6.496 1.00 75.94 83 LEU A O 1
ATOM 673 N N . LEU A 1 84 ? -8.432 -1.889 8.592 1.00 82.25 84 LEU A N 1
ATOM 674 C CA . LEU A 1 84 ? -7.179 -1.214 8.908 1.00 82.25 84 LEU A CA 1
ATOM 675 C C . LEU A 1 84 ? -5.965 -2.137 8.751 1.00 82.25 84 LEU A C 1
ATOM 677 O O . LEU A 1 84 ? -4.980 -1.735 8.130 1.00 82.25 84 LEU A O 1
ATOM 681 N N . SER A 1 85 ? -6.021 -3.371 9.269 1.00 81.31 85 SER A N 1
ATOM 682 C CA . SER A 1 85 ? -4.884 -4.300 9.168 1.00 81.31 85 SER A CA 1
ATOM 683 C C . SER A 1 85 ? -4.499 -4.582 7.715 1.00 81.31 85 SER A C 1
ATOM 685 O O . SER A 1 85 ? -3.318 -4.700 7.391 1.00 81.31 85 SER A O 1
ATOM 687 N N . LYS A 1 86 ? -5.482 -4.603 6.813 1.00 79.12 86 LYS A N 1
ATOM 688 C CA . LYS A 1 86 ? -5.248 -4.934 5.406 1.00 79.12 86 LYS A CA 1
ATOM 689 C C . LYS A 1 86 ? -4.817 -3.733 4.583 1.00 79.12 86 LYS A C 1
ATOM 691 O O . LYS A 1 86 ? -3.957 -3.890 3.720 1.00 79.12 86 LYS A O 1
ATOM 696 N N . PHE A 1 87 ? -5.277 -2.528 4.922 1.00 80.50 87 PHE A N 1
ATOM 697 C CA . PHE A 1 87 ? -4.651 -1.312 4.400 1.00 80.50 87 PHE A CA 1
ATOM 698 C C . PHE A 1 87 ? -3.187 -1.204 4.829 1.00 80.50 87 PHE A C 1
ATOM 700 O O . PHE A 1 87 ? -2.336 -0.948 3.982 1.00 80.50 87 PHE A O 1
ATOM 707 N N . LYS A 1 88 ? -2.864 -1.473 6.101 1.00 84.81 88 LYS A N 1
ATOM 708 C CA . LYS A 1 88 ? -1.468 -1.492 6.569 1.00 84.81 88 LYS A CA 1
ATOM 709 C C . LYS A 1 88 ? -0.616 -2.486 5.780 1.00 84.81 88 LYS A C 1
ATOM 711 O O . LYS A 1 88 ? 0.435 -2.100 5.277 1.00 84.81 88 LYS A O 1
ATOM 716 N N . ALA A 1 89 ? -1.091 -3.722 5.613 1.00 84.56 89 ALA A N 1
ATOM 717 C CA . ALA A 1 89 ? -0.385 -4.744 4.839 1.00 84.56 89 ALA A CA 1
ATOM 718 C C . ALA A 1 89 ? -0.138 -4.307 3.383 1.00 84.56 89 ALA A C 1
ATOM 720 O O . ALA A 1 89 ? 0.963 -4.474 2.861 1.00 84.56 89 ALA A O 1
ATOM 721 N N . LEU A 1 90 ? -1.132 -3.683 2.744 1.00 80.38 90 LEU A N 1
ATOM 722 C CA . LEU A 1 90 ? -1.016 -3.194 1.371 1.00 80.38 90 LEU A CA 1
ATOM 723 C C . LEU A 1 90 ? -0.012 -2.035 1.241 1.00 80.38 90 LEU A C 1
ATOM 725 O O . LEU A 1 90 ? 0.833 -2.045 0.348 1.00 80.38 90 LEU A O 1
ATOM 729 N N . PHE A 1 91 ? -0.080 -1.041 2.131 1.00 82.38 91 PHE A N 1
ATOM 730 C CA . PHE A 1 91 ? 0.862 0.084 2.127 1.00 82.38 91 PHE A CA 1
ATOM 731 C C . PHE A 1 91 ? 2.294 -0.368 2.421 1.00 82.38 91 PHE A C 1
ATOM 733 O O . PHE A 1 91 ? 3.225 0.113 1.775 1.00 82.38 91 PHE A O 1
ATOM 740 N N . MET A 1 92 ? 2.465 -1.319 3.341 1.00 86.38 92 MET A N 1
ATOM 741 C CA . MET A 1 92 ? 3.755 -1.944 3.627 1.00 86.38 92 MET A CA 1
ATOM 742 C C . MET A 1 92 ? 4.312 -2.662 2.393 1.00 86.38 92 MET A C 1
ATOM 744 O O . MET A 1 92 ? 5.491 -2.526 2.079 1.00 86.38 92 MET A O 1
ATOM 748 N N . LEU A 1 93 ? 3.460 -3.361 1.640 1.00 82.69 93 LEU A N 1
ATOM 749 C CA . LEU A 1 93 ? 3.869 -4.035 0.413 1.00 82.69 93 LEU A CA 1
ATOM 750 C C . LEU A 1 93 ? 4.357 -3.055 -0.659 1.00 82.69 93 LEU A C 1
ATOM 752 O O . LEU A 1 93 ? 5.431 -3.252 -1.226 1.00 82.69 93 LEU A O 1
ATOM 756 N N . TYR A 1 94 ? 3.606 -1.981 -0.917 1.00 83.06 94 TYR A N 1
ATOM 757 C CA . TYR A 1 94 ? 4.048 -0.957 -1.866 1.00 83.06 94 TYR A CA 1
ATOM 758 C C . TYR A 1 94 ? 5.375 -0.328 -1.439 1.00 83.06 94 TYR A C 1
ATOM 760 O O . TYR A 1 94 ? 6.263 -0.130 -2.263 1.00 83.06 94 TYR A O 1
ATOM 768 N N . TYR A 1 95 ? 5.541 -0.056 -0.151 1.00 84.69 95 TYR A N 1
ATOM 769 C CA . TYR A 1 95 ? 6.775 0.509 0.372 1.00 84.69 95 TYR A CA 1
ATOM 770 C C . TYR A 1 95 ? 7.978 -0.436 0.202 1.00 84.69 95 TYR A C 1
ATOM 772 O O . TYR A 1 95 ? 9.023 -0.014 -0.297 1.00 84.69 95 TYR A O 1
ATOM 780 N N . ASN A 1 96 ? 7.814 -1.729 0.499 1.00 83.56 96 ASN A N 1
ATOM 781 C CA . ASN A 1 96 ? 8.868 -2.735 0.317 1.00 83.56 96 ASN A CA 1
ATOM 782 C C . ASN A 1 96 ? 9.255 -2.919 -1.160 1.00 83.56 96 ASN A C 1
ATOM 784 O O . ASN A 1 96 ? 10.441 -3.028 -1.475 1.00 83.56 96 ASN A O 1
ATOM 788 N N . LEU A 1 97 ? 8.280 -2.859 -2.079 1.00 80.38 97 LEU A N 1
ATOM 789 C CA . LEU A 1 97 ? 8.533 -2.897 -3.527 1.00 80.38 97 LEU A CA 1
ATOM 790 C C . LEU A 1 97 ? 9.432 -1.750 -4.005 1.00 80.38 97 LEU A C 1
ATOM 792 O O . LEU A 1 97 ? 10.204 -1.926 -4.947 1.00 80.38 97 LEU A O 1
ATOM 796 N N . ILE A 1 98 ? 9.332 -0.575 -3.379 1.00 79.50 98 ILE A N 1
ATOM 797 C CA . ILE A 1 98 ? 10.136 0.603 -3.733 1.00 79.50 98 ILE A CA 1
ATOM 798 C C . ILE A 1 98 ? 11.506 0.573 -3.065 1.00 79.50 98 ILE A C 1
ATOM 800 O O . ILE A 1 98 ? 12.474 1.076 -3.636 1.00 79.50 98 ILE A O 1
ATOM 804 N N . LYS A 1 99 ? 11.596 -0.014 -1.869 1.00 77.12 99 LYS A N 1
ATOM 805 C CA . LYS A 1 99 ? 12.875 -0.259 -1.195 1.00 77.12 99 LYS A CA 1
ATOM 806 C C . LYS A 1 99 ? 13.711 -1.340 -1.884 1.00 77.12 99 LYS A C 1
ATOM 808 O O . LYS A 1 99 ? 14.894 -1.448 -1.591 1.00 77.12 99 LYS A O 1
ATOM 813 N N . GLY A 1 100 ? 13.124 -2.088 -2.823 1.00 66.25 100 GLY A N 1
ATOM 814 C CA . GLY A 1 100 ? 13.801 -3.182 -3.520 1.00 66.25 100 GLY A CA 1
ATOM 815 C C . GLY A 1 100 ? 14.049 -4.394 -2.620 1.00 66.25 100 GLY A C 1
ATOM 816 O O . GLY A 1 100 ? 14.879 -5.226 -2.954 1.00 66.25 100 GLY A O 1
ATOM 817 N N . SER A 1 101 ? 13.353 -4.487 -1.484 1.00 56.41 101 SER A N 1
ATOM 818 C CA . SER A 1 101 ? 13.525 -5.549 -0.483 1.00 56.41 101 SER A CA 1
ATOM 819 C C . SER A 1 101 ? 12.548 -6.712 -0.693 1.00 56.41 101 SER A C 1
ATOM 821 O O . SER A 1 101 ? 11.966 -7.190 0.279 1.00 56.41 101 SER A O 1
ATOM 823 N N . LEU A 1 102 ? 12.302 -7.117 -1.944 1.00 51.97 102 LEU A N 1
ATOM 824 C CA . LEU A 1 102 ? 11.333 -8.165 -2.290 1.00 51.97 102 LEU A CA 1
ATOM 825 C C . LEU A 1 102 ? 11.971 -9.319 -3.053 1.00 51.97 102 LEU A C 1
ATOM 827 O O . LEU A 1 102 ? 12.766 -9.017 -3.970 1.00 51.97 102 LEU A O 1
#

Solvent-accessible surface area (backbone atoms only — not comparable to full-atom values): 5942 Å² total; per-residue (Å²): 133,62,75,68,59,55,51,56,51,56,53,57,62,52,70,73,74,62,86,69,74,94,64,54,71,66,57,51,52,51,53,49,52,53,55,49,31,74,74,36,97,47,37,65,62,47,47,45,50,53,22,48,70,75,42,52,78,55,72,70,52,27,56,51,49,49,52,55,48,53,51,51,46,49,67,78,27,62,94,36,59,79,58,35,56,51,52,51,54,51,54,52,50,33,50,35,55,70,71,65,74,114

Nearest PDB structures (foldseek):
  9cu8-assembly1_A  TM=5.141E-01  e=6.808E-01  synthetic construct
  8hlm-assembly1_B  TM=4.209E-01  e=6.599E+00  Homo sapiens

Mean predicted aligned error: 10.5 Å

Foldseek 3Di:
DDPVVVLLVVLVVVVVPPPDDDDPPVVVVVNVLSVCLVVDPHSLVSLQVVLCVQQPDDPVSRVVSLVVVLVVLCVVCVVPVVVNVVVNVSSVVSSCSNVVVD

Organism: Rhizophagus irregularis (strain DAOM 181602 / DAOM 197198 / MUCL 43194) (NCBI:txid747089)

Sequence (102 aa):
MSTYTELASIGNKYIKSEKSSKTSYLIQDHVRYIKQTQIAKSPIAYMKFVAKKLFPGDKNTRDQTYTTKIAKICESYKNKPTLLSKFKALFMLYYNLIKGSL